Protein AF-A0A7W0YNE8-F1 (afdb_monomer_lite)

Foldseek 3Di:
DVVVVLVVVLVVLVVVLVVLVVDDPPDDPCVVVSVVVNVVSVVVNVVSVVVSVVVVVVVVVVVVVVVVVVVVVVLVVVLVCQLVVVVVVLVVVVPPPDPDPVLVVDPCSVVVSVVVSVVSNVVSVVVCVVVCVVVD

Radius of gyration: 34.34 Å; chains: 1; bounding box: 84×18×83 Å

Structure (mmCIF, N/CA/C/O backbone):
data_AF-A0A7W0YNE8-F1
#
_entry.id   AF-A0A7W0YNE8-F1
#
loop_
_atom_site.group_PDB
_atom_site.id
_atom_site.type_symbol
_atom_site.label_atom_id
_atom_site.label_alt_id
_atom_site.label_comp_id
_atom_site.label_asym_id
_atom_site.label_entity_id
_atom_site.label_seq_id
_atom_site.pdbx_PDB_ins_code
_atom_site.Cartn_x
_atom_site.Cartn_y
_atom_site.Cartn_z
_atom_site.occupancy
_atom_site.B_iso_or_equiv
_atom_site.auth_seq_id
_atom_site.auth_comp_id
_atom_site.auth_asym_id
_atom_site.auth_atom_id
_atom_site.pdbx_PDB_model_num
ATOM 1 N N . MET A 1 1 ? 0.458 -1.816 24.713 1.00 50.50 1 MET A N 1
ATOM 2 C CA . MET A 1 1 ? -0.101 -1.553 26.061 1.00 50.50 1 MET A CA 1
ATOM 3 C C . MET A 1 1 ? -1.631 -1.448 26.047 1.00 50.50 1 MET A C 1
ATOM 5 O O . MET A 1 1 ? -2.250 -2.150 26.835 1.00 50.50 1 MET A O 1
ATOM 9 N N . ALA A 1 2 ? -2.243 -0.711 25.107 1.00 51.59 2 ALA A N 1
ATOM 10 C CA . ALA A 1 2 ? -3.705 -0.552 24.998 1.00 51.59 2 ALA A CA 1
ATOM 11 C C . ALA A 1 2 ? -4.505 -1.870 24.864 1.00 51.59 2 ALA A C 1
ATOM 13 O O . ALA A 1 2 ? -5.461 -2.072 25.601 1.00 51.59 2 ALA A O 1
ATOM 14 N N . LYS A 1 3 ? -4.068 -2.828 24.026 1.00 48.16 3 LYS A N 1
ATOM 15 C CA . LYS A 1 3 ? -4.744 -4.141 23.876 1.00 48.16 3 LYS A CA 1
ATOM 16 C C . LYS A 1 3 ? -4.871 -4.916 25.194 1.00 48.16 3 LYS A C 1
ATOM 18 O O . LYS A 1 3 ? -5.907 -5.504 25.473 1.00 48.16 3 LYS A O 1
ATOM 23 N N . ARG A 1 4 ? -3.823 -4.880 26.026 1.00 51.25 4 ARG A N 1
ATOM 24 C CA . ARG A 1 4 ? -3.796 -5.561 27.329 1.00 51.25 4 ARG A CA 1
ATOM 25 C C . ARG A 1 4 ? -4.771 -4.912 28.311 1.00 51.25 4 ARG A C 1
ATOM 27 O O . ARG A 1 4 ? -5.433 -5.628 29.047 1.00 51.25 4 ARG A O 1
ATOM 34 N N . GLN A 1 5 ? -4.878 -3.584 28.296 1.00 50.09 5 GLN A N 1
ATOM 35 C CA . GLN A 1 5 ? -5.858 -2.859 29.105 1.00 50.09 5 GLN A CA 1
ATOM 36 C C . GLN A 1 5 ? -7.282 -3.170 28.645 1.00 50.09 5 GLN A C 1
ATOM 38 O O . GLN A 1 5 ? -8.115 -3.488 29.476 1.00 50.09 5 GLN A O 1
ATOM 43 N N . LEU A 1 6 ? -7.519 -3.235 27.335 1.00 57.62 6 LEU A N 1
ATOM 44 C CA . LEU A 1 6 ? -8.813 -3.577 26.751 1.00 57.62 6 LEU A CA 1
ATOM 45 C C . LEU A 1 6 ? -9.305 -4.979 27.168 1.00 57.62 6 LEU A C 1
ATOM 47 O O . LEU A 1 6 ? -10.444 -5.158 27.595 1.00 57.62 6 LEU A O 1
ATOM 51 N N . THR A 1 7 ? -8.416 -5.979 27.129 1.00 63.62 7 THR A N 1
ATOM 52 C CA . THR A 1 7 ? -8.721 -7.341 27.601 1.00 63.62 7 THR A CA 1
ATOM 53 C C . THR A 1 7 ? -8.964 -7.392 29.112 1.00 63.62 7 THR A C 1
ATOM 55 O O . THR A 1 7 ? -9.781 -8.185 29.577 1.00 63.62 7 THR A O 1
ATOM 58 N N . LEU A 1 8 ? -8.262 -6.565 29.892 1.00 61.44 8 LEU A N 1
ATOM 59 C CA . LEU A 1 8 ? -8.452 -6.479 31.341 1.00 61.44 8 LEU A CA 1
ATOM 60 C C . LEU A 1 8 ? -9.779 -5.800 31.695 1.00 61.44 8 LEU A C 1
ATOM 62 O O . LEU A 1 8 ? -10.496 -6.320 32.544 1.00 61.44 8 LEU A O 1
ATOM 66 N N . THR A 1 9 ? -10.153 -4.723 31.003 1.00 61.44 9 THR A N 1
ATOM 67 C CA . THR A 1 9 ? -11.452 -4.061 31.174 1.00 61.44 9 THR A CA 1
ATOM 68 C C . THR A 1 9 ? -12.596 -5.003 30.803 1.00 61.44 9 THR A C 1
ATOM 70 O O . THR A 1 9 ? -13.544 -5.124 31.574 1.00 61.44 9 THR A O 1
ATOM 73 N N . LYS A 1 10 ? -12.462 -5.777 29.711 1.00 63.06 10 LYS A N 1
ATOM 74 C CA . LYS A 1 10 ? -13.427 -6.832 29.344 1.00 63.06 10 LYS A CA 1
ATOM 75 C C . LYS A 1 10 ? -13.591 -7.871 30.457 1.00 63.06 10 LYS A C 1
ATOM 77 O O . LYS A 1 10 ? -14.707 -8.213 30.832 1.00 63.06 10 LYS A O 1
ATOM 82 N N . ARG A 1 11 ? -12.480 -8.365 31.016 1.00 63.81 11 ARG A N 1
ATOM 83 C CA . ARG A 1 11 ? -12.502 -9.357 32.108 1.00 63.81 11 ARG A CA 1
ATOM 84 C C . ARG A 1 11 ? -13.121 -8.811 33.395 1.00 63.81 11 ARG A C 1
ATOM 86 O O . ARG A 1 11 ? -13.780 -9.566 34.102 1.00 63.81 11 ARG A O 1
ATOM 93 N N . LEU A 1 12 ? -12.899 -7.534 33.704 1.00 65.75 12 LEU A N 1
ATOM 94 C CA . LEU A 1 12 ? -13.460 -6.879 34.887 1.00 65.75 12 LEU A CA 1
ATOM 95 C C . LEU A 1 12 ? -14.967 -6.646 34.746 1.00 65.75 12 LEU A C 1
ATOM 97 O O . LEU A 1 12 ? -15.700 -6.967 35.674 1.00 65.75 12 LEU A O 1
ATOM 101 N N . LEU A 1 13 ? -15.422 -6.191 33.575 1.00 64.12 13 LEU A N 1
ATOM 102 C CA . LEU A 1 13 ? -16.847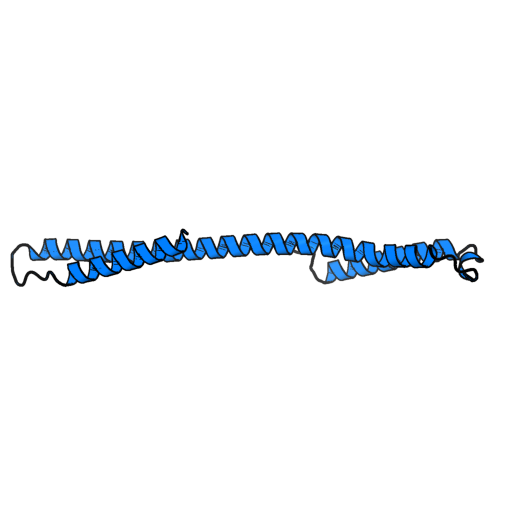 -6.055 33.257 1.00 64.12 13 LEU A CA 1
ATOM 103 C C . LEU A 1 13 ? -17.571 -7.401 33.370 1.00 64.12 13 LEU A C 1
ATOM 105 O O . LEU A 1 13 ? -18.611 -7.507 34.016 1.00 64.12 13 LEU A O 1
ATOM 109 N N . TRP A 1 14 ? -16.991 -8.456 32.800 1.00 64.56 14 TRP A N 1
ATOM 110 C CA . TRP A 1 14 ? -17.577 -9.795 32.867 1.00 64.56 14 TRP A CA 1
ATOM 111 C C . TRP A 1 14 ? -17.718 -10.292 34.319 1.00 64.56 14 TRP A C 1
ATOM 113 O O . TRP A 1 14 ? -18.742 -10.850 34.700 1.00 64.56 14 TRP A O 1
ATOM 123 N N . ARG A 1 15 ? -16.721 -10.013 35.171 1.00 59.72 15 ARG A N 1
ATOM 124 C CA . ARG A 1 15 ? -16.743 -10.345 36.608 1.00 59.72 15 ARG A CA 1
ATOM 125 C C . ARG A 1 15 ? -17.798 -9.567 37.398 1.00 59.72 15 ARG A C 1
ATOM 127 O O . ARG A 1 15 ? -18.352 -10.117 38.344 1.00 59.72 15 ARG A O 1
ATOM 134 N N . THR A 1 16 ? -18.077 -8.311 37.051 1.00 63.00 16 THR A N 1
ATOM 135 C CA . THR A 1 16 ? -19.129 -7.535 37.729 1.00 63.00 16 THR A CA 1
ATOM 136 C C . THR A 1 16 ? -20.530 -8.038 37.382 1.00 63.00 16 THR A C 1
ATOM 138 O O . THR A 1 16 ? -21.399 -8.050 38.251 1.00 63.00 16 THR A O 1
ATOM 141 N N . LEU A 1 17 ? -20.730 -8.548 36.163 1.00 60.22 17 LEU A N 1
ATOM 142 C CA . LEU A 1 17 ? -22.006 -9.113 35.713 1.00 60.22 17 LEU A CA 1
ATOM 143 C C . LEU A 1 17 ? -22.406 -10.372 36.489 1.00 60.22 17 LEU A C 1
ATOM 145 O O . LEU A 1 17 ? -23.570 -10.551 36.842 1.00 60.22 17 LEU A O 1
ATOM 149 N N . GLU A 1 18 ? -21.430 -11.227 36.789 1.00 59.41 18 GLU A N 1
ATOM 150 C CA . GLU A 1 18 ? -21.638 -12.483 37.515 1.00 59.41 18 GLU A CA 1
ATOM 151 C C . GLU A 1 18 ? -22.115 -12.240 38.961 1.00 59.41 18 GLU A C 1
ATOM 153 O O . GLU A 1 18 ? -22.892 -13.017 39.517 1.00 59.41 18 GLU A O 1
ATOM 158 N N . VAL A 1 19 ? -21.703 -11.115 39.558 1.00 60.16 19 VAL A N 1
ATOM 159 C CA . VAL A 1 19 ? -22.142 -10.684 40.894 1.00 60.16 19 VAL A CA 1
ATOM 160 C C . VAL A 1 19 ? -23.549 -10.087 40.850 1.00 60.16 19 VAL A C 1
ATOM 162 O O . VAL A 1 19 ? -24.351 -10.378 41.736 1.00 60.16 19 VAL A O 1
ATOM 165 N N . VAL A 1 20 ? -23.878 -9.312 39.811 1.00 58.53 20 VAL A N 1
ATOM 166 C CA . VAL A 1 20 ? -25.221 -8.731 39.624 1.00 58.53 20 VAL A CA 1
ATOM 167 C C . VAL A 1 20 ? -26.266 -9.826 39.393 1.00 58.53 20 VAL A C 1
ATOM 169 O O . VAL A 1 20 ? -27.322 -9.801 40.018 1.00 58.53 20 VAL A O 1
ATOM 172 N N . HIS A 1 21 ? -25.947 -10.847 38.593 1.00 56.44 21 HIS A N 1
ATOM 173 C CA . HIS A 1 21 ? -26.827 -12.002 38.376 1.00 56.44 21 HIS A CA 1
ATOM 174 C C . HIS A 1 21 ? -27.096 -12.826 39.644 1.00 56.44 21 HIS A C 1
ATOM 176 O O . HIS A 1 21 ? -28.099 -13.534 39.723 1.00 56.44 21 HIS A O 1
ATOM 182 N N . ARG A 1 22 ? -26.218 -12.739 40.651 1.00 57.56 22 ARG A N 1
ATOM 183 C CA . ARG A 1 22 ? -26.350 -13.480 41.912 1.00 57.56 22 ARG A CA 1
ATOM 184 C C . ARG A 1 22 ? -27.298 -12.825 42.916 1.00 57.56 22 ARG A C 1
ATOM 186 O O . ARG A 1 22 ? -27.701 -13.489 43.870 1.00 57.56 22 ARG A O 1
ATOM 193 N N . ILE A 1 23 ? -27.654 -11.556 42.725 1.00 57.22 23 ILE A N 1
ATOM 194 C CA . ILE A 1 23 ? -28.571 -10.831 43.609 1.00 57.22 23 ILE A CA 1
ATOM 195 C C . ILE A 1 23 ? -29.976 -10.922 43.006 1.00 57.22 23 ILE A C 1
ATOM 197 O O . ILE A 1 23 ? -30.437 -10.014 42.325 1.00 57.22 23 ILE A O 1
ATOM 201 N N . ILE A 1 24 ? -30.653 -12.048 43.246 1.00 56.88 24 ILE A N 1
ATOM 202 C CA . ILE A 1 24 ? -32.079 -12.223 42.937 1.00 56.88 24 ILE A CA 1
ATOM 203 C C . ILE A 1 24 ? -32.864 -11.942 44.227 1.00 56.88 24 ILE A C 1
ATOM 205 O O . ILE A 1 24 ? -32.795 -12.753 45.154 1.00 56.88 24 ILE A O 1
ATOM 209 N N . PRO A 1 25 ? -33.619 -10.834 44.344 1.00 56.06 25 PRO A N 1
ATOM 210 C CA . PRO A 1 25 ? -34.565 -10.668 45.439 1.00 56.06 25 PRO A CA 1
ATOM 211 C C . PRO A 1 25 ? -35.771 -11.579 45.177 1.00 56.06 25 PRO A C 1
ATOM 213 O O . PRO A 1 25 ? -36.488 -11.406 44.195 1.00 56.06 25 PRO A O 1
ATOM 216 N N . THR A 1 26 ? -36.005 -12.560 46.048 1.00 54.81 26 THR A N 1
ATOM 217 C CA . THR A 1 26 ? -36.994 -13.630 45.836 1.00 54.81 26 THR A CA 1
ATOM 218 C C . THR A 1 26 ? -38.467 -13.223 45.994 1.00 54.81 26 THR A C 1
ATOM 220 O O . THR A 1 26 ? -39.318 -14.057 45.716 1.00 54.81 26 THR A O 1
ATOM 223 N N . ALA A 1 27 ? -38.811 -11.986 46.390 1.00 55.31 27 ALA A N 1
ATOM 224 C CA . ALA A 1 27 ? -40.170 -11.414 46.290 1.00 55.31 27 ALA A CA 1
ATOM 225 C C . ALA A 1 27 ? -40.228 -9.962 46.816 1.00 55.31 27 ALA A C 1
ATOM 227 O O . ALA A 1 27 ? -39.702 -9.678 47.890 1.00 55.31 27 ALA A O 1
ATOM 228 N N . GLY A 1 28 ? -40.929 -9.049 46.121 1.00 58.06 28 GLY A N 1
ATOM 229 C CA . GLY A 1 28 ? -41.280 -7.716 46.648 1.00 58.06 28 GLY A CA 1
ATOM 230 C C . GLY A 1 28 ? -41.727 -6.689 45.592 1.00 58.06 28 GLY A C 1
ATOM 231 O O . GLY A 1 28 ? -41.404 -6.823 44.417 1.00 58.06 28 GLY A O 1
ATOM 232 N N . ARG A 1 29 ? -42.429 -5.617 46.010 1.00 58.62 29 ARG A N 1
ATOM 233 C CA . ARG A 1 29 ? -42.921 -4.502 45.149 1.00 58.62 29 ARG A CA 1
ATOM 234 C C . ARG A 1 29 ? -41.826 -3.774 44.336 1.00 58.62 29 ARG A C 1
ATOM 236 O O . ARG A 1 29 ? -42.159 -3.013 43.438 1.00 58.62 29 ARG A O 1
ATOM 243 N N . ALA A 1 30 ? -40.548 -4.016 44.631 1.00 63.41 30 ALA A N 1
ATOM 244 C CA . ALA A 1 30 ? -39.387 -3.447 43.939 1.00 63.41 30 ALA A CA 1
ATOM 245 C C . ALA A 1 30 ? -38.908 -4.264 42.714 1.00 63.41 30 ALA A C 1
ATOM 247 O O . ALA A 1 30 ? -37.932 -3.880 42.074 1.00 63.41 30 ALA A O 1
ATOM 248 N N . LEU A 1 31 ? -39.583 -5.373 42.374 1.00 69.12 31 LEU A N 1
ATOM 249 C CA . LEU A 1 31 ? -39.230 -6.253 41.249 1.00 69.12 31 LEU A CA 1
ATOM 250 C C . LEU A 1 31 ? -39.123 -5.542 39.879 1.00 69.12 31 LEU A C 1
ATOM 252 O O . LEU A 1 31 ? -38.180 -5.850 39.155 1.00 69.12 31 LEU A O 1
ATOM 256 N N . PRO A 1 32 ? -40.013 -4.591 39.512 1.00 74.50 32 PRO A N 1
ATOM 257 C CA . PRO A 1 32 ? -39.918 -3.886 38.228 1.00 74.50 32 PRO A CA 1
ATOM 258 C C . PRO A 1 32 ? -38.650 -3.033 38.126 1.00 74.50 32 PRO A C 1
ATOM 260 O O . PRO A 1 32 ? -37.933 -3.115 37.140 1.00 74.50 32 PRO A O 1
ATOM 263 N N . LEU A 1 33 ? -38.318 -2.297 39.194 1.00 72.56 33 LEU A N 1
ATOM 264 C CA . LEU A 1 33 ? -37.116 -1.462 39.254 1.00 72.56 33 LEU A CA 1
ATOM 265 C C . LEU A 1 33 ? -35.833 -2.306 39.156 1.00 72.56 33 LEU A C 1
ATOM 267 O O . LEU A 1 33 ? -34.870 -1.903 38.511 1.00 72.56 33 LEU A O 1
ATOM 271 N N . PHE A 1 34 ? -35.818 -3.490 39.778 1.00 72.50 34 PHE A N 1
ATOM 272 C CA . PHE A 1 34 ? -34.697 -4.430 39.669 1.00 72.50 34 PHE A CA 1
ATOM 273 C C . PHE A 1 34 ? -34.522 -4.962 38.243 1.00 72.50 34 PHE A C 1
ATOM 275 O O . PHE A 1 34 ? -33.393 -5.138 37.787 1.00 72.50 34 PHE A O 1
ATOM 282 N N . ARG A 1 35 ? -35.636 -5.189 37.541 1.00 74.56 35 ARG A N 1
ATOM 283 C CA . ARG A 1 35 ? -35.643 -5.663 36.157 1.00 74.56 35 ARG A CA 1
ATOM 284 C C . ARG A 1 35 ? -35.120 -4.600 35.193 1.00 74.56 35 ARG A C 1
ATOM 286 O O . ARG A 1 35 ? -34.246 -4.913 34.396 1.00 74.56 35 ARG A O 1
ATOM 293 N N . ASP A 1 36 ? -35.549 -3.348 35.352 1.00 80.12 36 ASP A N 1
ATOM 294 C CA . ASP A 1 36 ? -35.045 -2.219 34.557 1.00 80.12 36 ASP A CA 1
ATOM 295 C C . ASP A 1 36 ? -33.533 -2.021 34.748 1.00 80.12 36 ASP A C 1
ATOM 297 O O . ASP A 1 36 ? -32.794 -1.734 33.808 1.00 80.12 36 ASP A O 1
ATOM 301 N N . VAL A 1 37 ? -33.029 -2.187 35.976 1.00 78.44 37 VAL A N 1
ATOM 302 C CA . VAL A 1 37 ? -31.586 -2.109 36.246 1.00 78.44 37 VAL A CA 1
ATOM 303 C C . VAL A 1 37 ? -30.833 -3.264 35.581 1.00 78.44 37 VAL A C 1
ATOM 305 O O . VAL A 1 37 ? -29.762 -3.029 35.027 1.00 78.44 37 VAL A O 1
ATOM 308 N N . GLN A 1 38 ? -31.376 -4.485 35.591 1.00 77.25 38 GLN A N 1
ATOM 309 C CA . GLN A 1 38 ? -30.775 -5.614 34.870 1.00 77.25 38 GLN A CA 1
ATOM 310 C C . GLN A 1 38 ? -30.714 -5.361 33.363 1.00 77.25 38 GLN A C 1
ATOM 312 O O . GLN A 1 38 ? -29.657 -5.534 32.764 1.00 77.25 38 GLN A O 1
ATOM 317 N N . GLU A 1 39 ? -31.806 -4.888 32.769 1.00 80.50 39 GLU A N 1
ATOM 318 C CA . GLU A 1 39 ? -31.898 -4.619 31.331 1.00 80.50 39 GLU A CA 1
ATOM 319 C C . GLU A 1 39 ? -30.920 -3.512 30.896 1.00 80.50 39 GLU A C 1
ATOM 321 O O . GLU A 1 39 ? -30.246 -3.610 29.865 1.00 80.50 39 GLU A O 1
ATOM 326 N N . ASN A 1 40 ? -30.744 -2.491 31.742 1.00 79.19 40 ASN A N 1
ATOM 327 C CA . ASN A 1 40 ? -29.724 -1.463 31.549 1.00 79.19 40 ASN A CA 1
ATOM 328 C C . ASN A 1 40 ? -28.303 -2.036 31.641 1.00 79.19 40 ASN A C 1
ATOM 330 O O . ASN A 1 40 ? -27.455 -1.700 30.815 1.00 79.19 40 ASN A O 1
ATOM 334 N N . VAL A 1 41 ? -28.022 -2.902 32.620 1.00 77.38 41 VAL A N 1
ATOM 335 C CA . VAL A 1 41 ? -26.710 -3.555 32.765 1.00 77.38 41 VAL A CA 1
ATOM 336 C C . VAL A 1 41 ? -26.394 -4.420 31.542 1.00 77.38 41 VAL A C 1
ATOM 338 O O . VAL A 1 41 ? -25.287 -4.332 31.014 1.00 77.38 41 VAL A O 1
ATOM 341 N N . GLU A 1 42 ? -27.354 -5.198 31.044 1.00 79.75 42 GLU A N 1
ATOM 342 C CA . GLU A 1 42 ? -27.199 -5.992 29.820 1.00 79.75 42 GLU A CA 1
ATOM 343 C C . GLU A 1 42 ? -26.957 -5.114 28.588 1.00 79.75 42 GLU A C 1
ATOM 345 O O . GLU A 1 42 ? -26.045 -5.389 27.805 1.00 79.75 42 GLU A O 1
ATOM 350 N N . SER A 1 43 ? -27.690 -4.006 28.458 1.00 80.62 43 SER A N 1
ATOM 351 C CA . SER A 1 43 ? -27.478 -3.036 27.378 1.00 80.62 43 SER A CA 1
ATOM 352 C C . SER A 1 43 ? -26.067 -2.443 27.421 1.00 80.62 43 SER A C 1
ATOM 354 O O . SER A 1 43 ? -25.368 -2.435 26.411 1.00 80.62 43 SER A O 1
ATOM 356 N N . TYR A 1 44 ? -25.589 -2.010 28.593 1.00 76.81 44 TYR A N 1
ATOM 357 C CA . TYR A 1 44 ? -24.216 -1.514 28.748 1.00 76.81 44 TYR A CA 1
ATOM 358 C C . TYR A 1 44 ? -23.159 -2.573 28.426 1.00 76.81 44 TYR A C 1
ATOM 360 O O . TYR A 1 44 ? -22.102 -2.235 27.893 1.00 76.81 44 TYR A O 1
ATOM 368 N N . HIS A 1 45 ? -23.434 -3.845 28.711 1.00 76.75 45 HIS A N 1
ATOM 369 C CA . HIS A 1 45 ? -22.564 -4.943 28.308 1.00 76.75 45 HIS A CA 1
ATOM 370 C C . HIS A 1 45 ? -22.478 -5.092 26.796 1.00 76.75 45 HIS A C 1
ATOM 372 O O . HIS A 1 45 ? -21.373 -5.227 26.269 1.00 76.75 45 HIS A O 1
ATOM 378 N N . PHE A 1 46 ? -23.616 -5.022 26.111 1.00 80.56 46 PHE A N 1
ATOM 379 C CA . PHE A 1 46 ? -23.660 -5.083 24.657 1.00 80.56 46 PHE A CA 1
ATOM 380 C C . PHE A 1 46 ? -22.866 -3.930 24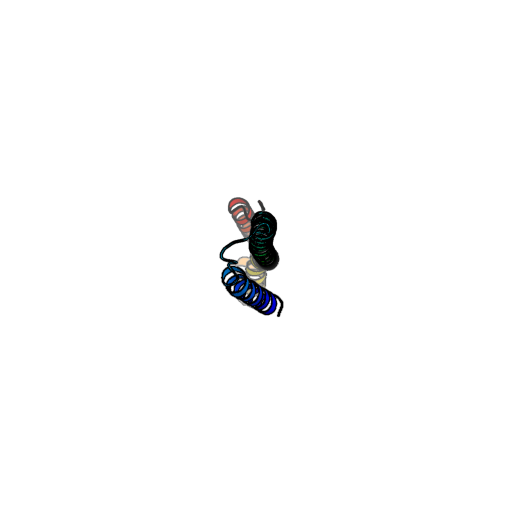.030 1.00 80.56 46 PHE A C 1
ATOM 382 O O . PHE A 1 46 ? -21.975 -4.174 23.221 1.00 80.56 46 PHE A O 1
ATOM 389 N N . TYR A 1 47 ? -23.084 -2.695 24.498 1.00 79.69 47 TYR A N 1
ATOM 390 C CA . TYR A 1 47 ? -22.319 -1.530 24.037 1.00 79.69 47 TYR A CA 1
ATOM 391 C C . TYR A 1 47 ? -20.819 -1.658 24.320 1.00 79.69 47 TYR A C 1
ATOM 393 O O . TYR A 1 47 ? -19.991 -1.240 23.512 1.00 79.69 47 TYR A O 1
ATOM 401 N N . ALA A 1 48 ? -20.441 -2.234 25.463 1.00 76.56 48 ALA A N 1
ATOM 402 C CA . ALA A 1 48 ? -19.038 -2.468 25.770 1.00 76.56 48 ALA A CA 1
ATOM 403 C C . ALA A 1 48 ? -18.410 -3.478 24.801 1.00 76.56 48 ALA A C 1
ATOM 405 O O . ALA A 1 48 ? -17.296 -3.245 24.342 1.00 76.56 48 ALA A O 1
ATOM 406 N N . ASP A 1 49 ? -19.093 -4.577 24.474 1.00 78.88 49 ASP A N 1
ATOM 407 C CA . ASP A 1 49 ? -18.592 -5.553 23.502 1.00 78.88 49 ASP A CA 1
ATOM 408 C C . ASP A 1 49 ? -18.531 -4.979 22.076 1.00 78.88 49 ASP A C 1
ATOM 410 O O . ASP A 1 49 ? -17.543 -5.222 21.381 1.00 78.88 49 ASP A O 1
ATOM 414 N N . GLU A 1 50 ? -19.502 -4.159 21.674 1.00 84.44 50 GLU A N 1
ATOM 415 C CA . GLU A 1 50 ? -19.508 -3.450 20.387 1.00 84.44 50 GLU A CA 1
ATOM 416 C C . GLU A 1 50 ? -18.308 -2.495 20.263 1.00 84.44 50 GLU A C 1
ATOM 418 O O . GLU A 1 50 ? -17.522 -2.592 19.322 1.00 84.44 50 GLU A O 1
ATOM 423 N N . LEU A 1 51 ? -18.059 -1.666 21.283 1.00 78.25 51 LEU A N 1
ATOM 424 C CA . LEU A 1 51 ? -16.896 -0.768 21.326 1.00 78.25 51 LEU A CA 1
ATOM 425 C C . LEU A 1 51 ? -15.558 -1.518 21.250 1.00 78.25 51 LEU A C 1
ATOM 427 O O . LEU A 1 51 ? -14.574 -1.007 20.703 1.00 78.25 51 LEU A O 1
ATOM 431 N N . LEU A 1 52 ? -15.485 -2.721 21.825 1.00 80.75 52 LEU A N 1
ATOM 432 C CA . LEU A 1 52 ? -14.296 -3.565 21.733 1.00 80.75 52 LEU A CA 1
ATOM 433 C C . LEU A 1 52 ? -14.080 -4.081 20.311 1.00 80.75 52 LEU A C 1
ATOM 435 O O . LEU A 1 52 ? -12.929 -4.155 19.866 1.00 80.75 52 LEU A O 1
ATOM 439 N N . ASP A 1 53 ? -15.149 -4.465 19.621 1.00 83.50 53 ASP A N 1
ATOM 440 C CA . ASP A 1 53 ? -15.072 -4.959 18.250 1.00 83.50 53 ASP A CA 1
ATOM 441 C C . ASP A 1 53 ? -14.699 -3.836 17.274 1.00 83.50 53 ASP A C 1
ATOM 443 O O . ASP A 1 53 ? -13.766 -3.985 16.478 1.00 83.50 53 ASP A O 1
ATOM 447 N N . ASP A 1 54 ? -15.286 -2.651 17.446 1.00 82.25 54 ASP A N 1
ATOM 448 C CA . ASP A 1 54 ? -14.927 -1.440 16.705 1.00 82.25 54 ASP A CA 1
ATOM 449 C C . ASP A 1 54 ? -13.453 -1.070 16.895 1.00 82.25 54 ASP A C 1
ATOM 451 O O . ASP A 1 54 ? -12.724 -0.819 15.930 1.00 82.25 54 ASP A O 1
ATOM 455 N N . ALA A 1 55 ? -12.959 -1.095 18.137 1.00 79.44 55 ALA A N 1
ATOM 456 C CA . ALA A 1 55 ? -11.555 -0.819 18.425 1.00 79.44 55 ALA A CA 1
ATOM 457 C C . ALA A 1 55 ? -10.615 -1.830 17.745 1.00 79.44 55 ALA A C 1
ATOM 459 O O . ALA A 1 55 ? -9.554 -1.455 17.237 1.00 79.44 55 ALA A O 1
ATOM 460 N N . ASN A 1 56 ? -10.984 -3.115 17.713 1.00 80.81 56 ASN A N 1
ATOM 461 C CA . ASN A 1 56 ? -10.209 -4.131 17.001 1.00 80.81 56 ASN A CA 1
ATOM 462 C C . ASN A 1 56 ? -10.246 -3.911 15.486 1.00 80.81 56 ASN A C 1
ATOM 464 O O . ASN A 1 56 ? -9.206 -4.026 14.833 1.00 80.81 56 ASN A O 1
ATOM 468 N N . THR A 1 57 ? -11.400 -3.541 14.940 1.00 88.12 57 THR A N 1
ATOM 469 C CA . THR A 1 57 ? -11.570 -3.211 13.523 1.00 88.12 57 THR A CA 1
ATOM 470 C C . THR A 1 57 ? -10.693 -2.025 13.131 1.00 88.12 57 THR A C 1
ATOM 472 O O . THR A 1 57 ? -9.918 -2.125 12.179 1.00 88.12 57 THR A O 1
ATOM 475 N N . LEU A 1 58 ? -10.695 -0.945 13.915 1.00 83.31 58 LEU A N 1
ATOM 476 C CA . LEU A 1 58 ? -9.827 0.217 13.698 1.00 83.31 58 LEU A CA 1
ATOM 477 C C . LEU A 1 58 ? -8.339 -0.140 13.766 1.00 83.31 58 LEU A C 1
ATOM 479 O O . LEU A 1 58 ? -7.556 0.309 12.927 1.00 83.31 58 LEU A O 1
ATOM 483 N N . LEU A 1 59 ? -7.930 -0.975 14.726 1.00 87.19 59 LEU A N 1
ATOM 484 C CA . LEU A 1 59 ? -6.550 -1.462 14.800 1.00 87.19 59 LEU 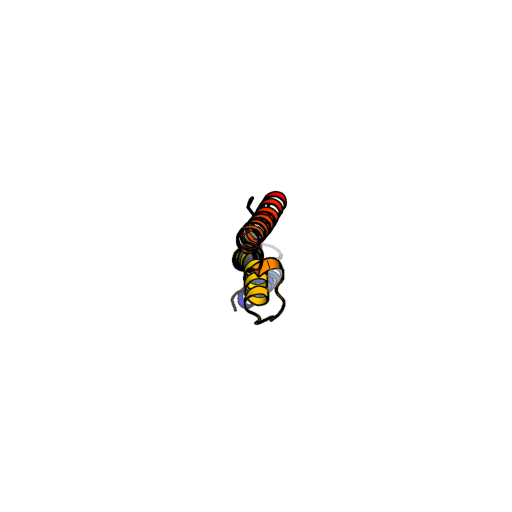A CA 1
ATOM 485 C C . LEU A 1 59 ? -6.164 -2.264 13.552 1.00 87.19 59 LEU A C 1
ATOM 487 O O . LEU A 1 59 ? -5.070 -2.072 13.021 1.00 87.19 59 LEU A O 1
ATOM 491 N N . ASN A 1 60 ? -7.050 -3.135 13.069 1.00 86.56 60 ASN A N 1
ATOM 492 C CA . ASN A 1 60 ? -6.819 -3.911 11.852 1.00 86.56 60 ASN A CA 1
ATOM 493 C C . ASN A 1 60 ? -6.711 -3.003 10.619 1.00 86.56 60 ASN A C 1
ATOM 495 O O . ASN A 1 60 ? -5.807 -3.191 9.806 1.00 86.56 60 ASN A O 1
ATOM 499 N N . VAL A 1 61 ? -7.562 -1.980 10.507 1.00 89.56 61 VAL A N 1
ATOM 500 C CA . VAL A 1 61 ? -7.480 -0.974 9.438 1.00 89.56 61 VAL A CA 1
ATOM 501 C C . VAL A 1 61 ? -6.157 -0.215 9.509 1.00 89.56 61 VAL A C 1
ATOM 503 O O . VAL A 1 61 ? -5.476 -0.092 8.496 1.00 89.56 61 VAL A O 1
ATOM 506 N N . GLN A 1 62 ? -5.732 0.232 10.691 1.00 85.31 62 GLN A N 1
ATOM 507 C CA . GLN A 1 62 ? -4.459 0.935 10.862 1.00 85.31 62 GLN A CA 1
ATOM 508 C C . GLN A 1 62 ? -3.259 0.066 10.458 1.00 85.31 62 GLN A C 1
ATOM 510 O O . GLN A 1 62 ? -2.336 0.550 9.800 1.00 85.31 62 GLN A O 1
ATOM 515 N N . LEU A 1 63 ? -3.267 -1.218 10.829 1.00 87.75 63 LEU A N 1
ATOM 516 C CA . LEU A 1 63 ? -2.238 -2.176 10.416 1.00 87.75 63 LEU A CA 1
ATOM 517 C C . LEU A 1 63 ? -2.253 -2.400 8.901 1.00 87.75 63 LEU A C 1
ATOM 519 O O . LEU A 1 63 ? -1.190 -2.408 8.279 1.00 87.75 63 LEU A O 1
ATOM 523 N N . SER A 1 64 ? -3.439 -2.525 8.304 1.00 85.94 64 SER A N 1
ATOM 524 C CA . SER A 1 64 ? -3.604 -2.635 6.854 1.00 85.94 64 SER A CA 1
ATOM 525 C C . SER A 1 64 ? -3.042 -1.404 6.140 1.00 85.94 64 SER A C 1
ATOM 527 O O . SER A 1 64 ? -2.202 -1.537 5.254 1.00 85.94 64 SER A O 1
ATOM 529 N N . LEU A 1 65 ? -3.392 -0.193 6.585 1.00 87.25 65 LEU A N 1
ATOM 530 C CA . LEU A 1 65 ? -2.864 1.059 6.037 1.00 87.25 65 LEU A CA 1
ATOM 531 C C . LEU A 1 65 ? -1.338 1.155 6.170 1.00 87.25 65 LEU A C 1
ATOM 533 O O . LEU A 1 65 ? -0.663 1.583 5.234 1.00 87.25 65 LEU A O 1
ATOM 537 N N . ALA A 1 66 ? -0.772 0.735 7.305 1.00 83.94 66 ALA A N 1
ATOM 538 C CA . ALA A 1 66 ? 0.677 0.685 7.488 1.00 83.94 66 ALA A CA 1
ATOM 539 C C . ALA A 1 66 ? 1.344 -0.296 6.507 1.00 83.94 66 ALA A C 1
ATOM 541 O O . ALA A 1 66 ? 2.365 0.039 5.905 1.00 83.94 66 ALA A O 1
ATOM 542 N N . SER A 1 67 ? 0.744 -1.472 6.297 1.00 81.44 67 SER A N 1
ATOM 543 C CA . SER A 1 67 ? 1.206 -2.453 5.310 1.00 81.44 67 SER A CA 1
ATOM 544 C C . SER A 1 67 ? 1.055 -1.957 3.870 1.00 81.44 67 SER A C 1
ATOM 546 O O . SER A 1 67 ? 1.895 -2.254 3.024 1.00 81.44 67 SER A O 1
ATOM 548 N N . HIS A 1 68 ? 0.007 -1.190 3.570 1.00 84.50 68 HIS A N 1
ATOM 549 C CA . HIS A 1 68 ? -0.170 -0.562 2.263 1.00 84.50 68 HIS A CA 1
ATOM 550 C C . HIS A 1 68 ? 0.945 0.448 1.983 1.00 84.50 68 HIS A C 1
ATOM 552 O O . HIS A 1 68 ? 1.558 0.392 0.919 1.00 84.50 68 HIS A O 1
ATOM 558 N N . ARG A 1 69 ? 1.276 1.306 2.958 1.00 79.81 69 ARG A N 1
ATOM 559 C CA . ARG A 1 69 ? 2.383 2.270 2.834 1.00 79.81 69 ARG A CA 1
ATOM 560 C C . ARG A 1 69 ? 3.735 1.582 2.643 1.00 79.81 69 ARG A C 1
ATOM 562 O O . ARG A 1 69 ? 4.514 2.005 1.796 1.00 79.81 69 ARG A O 1
ATOM 569 N N . SER A 1 70 ? 4.031 0.520 3.397 1.00 77.00 70 SER A N 1
ATOM 570 C CA . SER A 1 70 ? 5.292 -0.220 3.221 1.00 77.00 70 SER A CA 1
ATOM 571 C C . SER A 1 70 ? 5.355 -0.934 1.866 1.00 77.00 70 SER A C 1
ATOM 573 O O . SER A 1 70 ? 6.401 -0.922 1.212 1.00 77.00 70 SER A O 1
ATOM 575 N N . GLY A 1 71 ? 4.228 -1.487 1.408 1.00 83.31 71 GLY A N 1
ATOM 576 C CA . GLY A 1 71 ? 4.082 -2.059 0.072 1.00 83.31 71 GLY A CA 1
ATOM 577 C C . GLY A 1 71 ? 4.332 -1.032 -1.033 1.00 83.31 71 GLY A C 1
ATOM 578 O O . GLY A 1 71 ? 5.031 -1.335 -1.996 1.00 83.31 71 GLY A O 1
ATOM 579 N N . GLU A 1 72 ? 3.831 0.193 -0.876 1.00 84.12 72 GLU A N 1
ATOM 580 C CA . GLU A 1 72 ? 4.042 1.291 -1.822 1.00 84.12 72 GLU A CA 1
ATOM 581 C C . GLU A 1 72 ? 5.511 1.728 -1.889 1.00 84.12 72 GLU A C 1
ATOM 583 O O . GLU A 1 72 ? 6.069 1.832 -2.980 1.00 84.12 72 GLU A O 1
ATOM 588 N N . VAL A 1 73 ? 6.185 1.882 -0.744 1.00 85.00 73 VAL A N 1
ATOM 589 C CA . VAL A 1 73 ? 7.624 2.209 -0.704 1.00 85.00 73 VAL A CA 1
ATOM 590 C C . VAL A 1 73 ? 8.457 1.136 -1.413 1.00 85.00 73 VAL A C 1
ATOM 592 O O . VAL A 1 73 ? 9.294 1.457 -2.259 1.00 85.00 73 VAL A O 1
ATOM 595 N N . MET A 1 74 ? 8.199 -0.146 -1.131 1.00 85.50 74 MET A N 1
ATOM 596 C CA . MET A 1 74 ? 8.853 -1.261 -1.829 1.00 85.50 74 MET A CA 1
ATOM 597 C C . MET A 1 74 ? 8.561 -1.248 -3.332 1.00 85.50 74 MET A C 1
ATOM 599 O O . MET A 1 74 ? 9.452 -1.524 -4.139 1.00 85.50 74 MET A O 1
ATOM 603 N N . ARG A 1 75 ? 7.330 -0.903 -3.724 1.00 83.94 75 ARG A N 1
ATOM 604 C CA . ARG A 1 75 ? 6.915 -0.798 -5.126 1.00 83.94 75 ARG A CA 1
ATOM 605 C C . ARG A 1 75 ? 7.712 0.269 -5.864 1.00 83.94 75 ARG A C 1
ATOM 607 O O . ARG A 1 75 ? 8.206 -0.001 -6.957 1.00 83.94 75 ARG A O 1
ATOM 614 N N . VAL A 1 76 ? 7.859 1.447 -5.259 1.00 86.19 76 VAL A N 1
ATOM 615 C CA . VAL A 1 76 ? 8.630 2.564 -5.817 1.00 86.19 76 VAL A CA 1
ATOM 616 C C . VAL A 1 76 ? 10.101 2.179 -5.950 1.00 86.19 76 VAL A C 1
ATOM 618 O O . VAL A 1 76 ? 10.666 2.325 -7.032 1.00 86.19 76 VAL A O 1
ATOM 621 N N . LEU A 1 77 ? 10.715 1.614 -4.906 1.00 86.62 77 LEU A N 1
ATOM 622 C CA . LEU A 1 77 ? 12.118 1.194 -4.963 1.00 86.62 77 LEU A CA 1
ATOM 623 C C . LEU A 1 77 ? 12.354 0.132 -6.047 1.00 86.62 77 LEU A C 1
ATOM 625 O O . LEU A 1 77 ? 13.279 0.260 -6.843 1.00 86.62 77 LEU A O 1
ATOM 629 N N . THR A 1 78 ? 11.478 -0.872 -6.132 1.00 88.06 78 THR A N 1
ATOM 630 C CA . THR A 1 78 ? 11.558 -1.929 -7.153 1.00 88.06 78 THR A CA 1
ATOM 631 C C . THR A 1 78 ? 11.416 -1.361 -8.563 1.00 88.06 78 THR A C 1
ATOM 633 O O . THR A 1 78 ? 12.132 -1.789 -9.465 1.00 88.06 78 THR A O 1
ATOM 636 N N . LEU A 1 79 ? 10.524 -0.382 -8.761 1.00 85.88 79 LEU A N 1
ATOM 637 C CA . LEU A 1 79 ? 10.363 0.311 -10.038 1.00 85.88 79 LEU A CA 1
ATOM 638 C C . LEU A 1 79 ? 11.667 1.006 -10.443 1.00 85.88 79 LEU A C 1
ATOM 640 O O . LEU A 1 79 ? 12.139 0.803 -11.559 1.00 85.88 79 LEU A O 1
ATOM 644 N N . PHE A 1 80 ? 12.275 1.773 -9.533 1.00 87.88 80 PHE A N 1
ATOM 645 C CA . PHE A 1 80 ? 13.569 2.406 -9.783 1.00 87.88 80 PHE A CA 1
ATOM 646 C C . PHE A 1 80 ? 14.645 1.361 -10.107 1.00 87.88 80 PHE A C 1
ATOM 648 O O . PHE A 1 80 ? 15.294 1.452 -11.150 1.00 87.88 80 PHE A O 1
ATOM 655 N N . SER A 1 81 ? 14.805 0.327 -9.279 1.00 90.19 81 SER A N 1
ATOM 656 C CA . SER A 1 81 ? 15.804 -0.726 -9.496 1.00 90.19 81 SER A CA 1
ATOM 657 C C . SER A 1 81 ? 15.616 -1.470 -10.819 1.00 90.19 81 SER A C 1
ATOM 659 O O . SER A 1 81 ? 16.604 -1.745 -11.493 1.00 90.19 81 SER A O 1
ATOM 661 N N . ALA A 1 82 ? 14.379 -1.759 -11.232 1.00 88.00 82 ALA A N 1
ATOM 662 C CA . ALA A 1 82 ? 14.095 -2.441 -12.494 1.00 88.00 82 ALA A CA 1
ATOM 663 C C . ALA A 1 82 ? 14.573 -1.645 -13.719 1.00 88.00 82 ALA A C 1
ATOM 665 O O . ALA A 1 82 ? 14.974 -2.247 -14.712 1.00 88.00 82 ALA A O 1
ATOM 666 N N . PHE A 1 83 ? 14.568 -0.310 -13.649 1.00 87.38 83 PHE A N 1
ATOM 667 C CA . PHE A 1 83 ? 15.146 0.534 -14.694 1.00 87.38 83 PHE A CA 1
ATOM 668 C C . PHE A 1 83 ? 16.663 0.656 -14.569 1.00 87.38 83 PHE A C 1
ATOM 670 O O . PHE A 1 83 ? 17.369 0.530 -15.565 1.00 87.38 83 PHE A O 1
ATOM 677 N N . PHE A 1 84 ? 17.181 0.874 -13.360 1.00 87.56 84 PHE A N 1
ATOM 678 C CA . PHE A 1 84 ? 18.609 1.114 -13.167 1.00 87.56 84 PHE A CA 1
ATOM 679 C C . PHE A 1 84 ? 19.469 -0.129 -13.396 1.00 87.56 84 PHE A C 1
ATOM 681 O O . PHE A 1 84 ? 20.522 -0.004 -14.000 1.00 87.56 84 PHE A O 1
ATOM 688 N N . LEU A 1 85 ? 19.035 -1.318 -12.979 1.00 89.94 85 LEU A N 1
ATOM 689 C CA . LEU A 1 85 ? 19.831 -2.549 -13.035 1.00 89.94 85 LEU A CA 1
ATOM 690 C C . LEU A 1 85 ? 20.283 -2.955 -14.456 1.00 89.94 85 LEU A C 1
ATOM 692 O O . LEU A 1 85 ? 21.473 -3.202 -14.636 1.00 89.94 85 LEU A O 1
ATOM 696 N N . PRO A 1 86 ? 19.417 -3.004 -15.490 1.00 86.56 86 PRO A N 1
ATOM 697 C CA . PRO A 1 86 ? 19.874 -3.294 -16.851 1.00 86.56 86 PRO A CA 1
ATOM 698 C C . PRO A 1 86 ? 20.750 -2.171 -17.423 1.00 86.56 86 PRO A C 1
ATOM 700 O O . PRO A 1 86 ? 21.716 -2.453 -18.129 1.00 86.56 86 PRO A O 1
ATOM 703 N N . LEU A 1 87 ? 20.455 -0.907 -17.097 1.00 86.44 87 LEU A N 1
ATOM 704 C CA . LEU A 1 87 ? 21.265 0.228 -17.542 1.00 86.44 87 LEU A CA 1
ATOM 705 C C . LEU A 1 87 ? 22.673 0.173 -16.940 1.00 86.44 87 LEU A C 1
ATOM 707 O O . LEU A 1 87 ? 23.653 0.296 -17.670 1.00 86.44 87 LEU A O 1
ATOM 711 N N . THR A 1 88 ? 22.783 -0.043 -15.629 1.00 88.38 88 THR A N 1
ATOM 712 C CA . THR A 1 88 ? 24.068 -0.147 -14.932 1.00 88.38 88 THR A CA 1
ATOM 713 C C . THR A 1 88 ? 24.823 -1.404 -15.327 1.00 88.38 88 THR A C 1
ATOM 715 O O . THR A 1 88 ? 26.042 -1.345 -15.420 1.00 88.38 88 THR A O 1
ATOM 718 N N . PHE A 1 89 ? 24.137 -2.512 -15.619 1.00 86.50 89 PHE A N 1
ATOM 719 C CA . PHE A 1 89 ? 24.772 -3.715 -16.152 1.00 86.50 89 PHE A CA 1
ATOM 720 C C . PHE A 1 89 ? 25.439 -3.443 -17.503 1.00 86.50 89 PHE A C 1
ATOM 722 O O . PHE A 1 89 ? 26.611 -3.761 -17.675 1.00 86.50 89 PHE A O 1
ATOM 729 N N . ILE A 1 90 ? 24.734 -2.796 -18.437 1.00 83.75 90 ILE A N 1
ATOM 730 C CA . ILE A 1 90 ? 25.286 -2.453 -19.754 1.00 83.75 90 ILE A CA 1
ATOM 731 C C . ILE A 1 90 ? 26.454 -1.474 -19.597 1.00 83.75 90 ILE A C 1
ATOM 733 O O . ILE A 1 90 ? 27.533 -1.728 -20.123 1.00 83.75 90 ILE A O 1
ATOM 737 N N . VAL A 1 91 ? 26.292 -0.407 -18.809 1.00 83.19 91 VAL A N 1
ATOM 738 C CA . VAL A 1 91 ? 27.389 0.534 -18.515 1.00 83.19 91 VAL A CA 1
ATOM 739 C C . VAL A 1 91 ? 28.576 -0.175 -17.861 1.00 83.19 91 VAL A C 1
ATOM 741 O O . VAL A 1 91 ? 29.713 0.119 -18.204 1.00 83.19 91 VAL A O 1
ATOM 744 N N . GLY A 1 92 ? 28.333 -1.125 -16.958 1.00 84.88 92 GLY A N 1
ATOM 745 C CA . GLY A 1 92 ? 29.369 -1.931 -16.320 1.00 84.88 92 GLY A CA 1
ATOM 746 C C . GLY A 1 92 ? 30.136 -2.784 -17.325 1.00 84.88 92 GLY A C 1
ATOM 747 O O . GLY A 1 92 ? 31.360 -2.748 -17.327 1.00 84.88 92 GLY A O 1
ATOM 748 N N . VAL A 1 93 ? 29.436 -3.480 -18.225 1.00 79.50 93 VAL A N 1
ATOM 749 C CA . VAL A 1 93 ? 30.050 -4.280 -19.298 1.00 79.50 93 VAL A CA 1
ATOM 750 C C . VAL A 1 93 ? 30.876 -3.402 -20.246 1.00 79.50 93 VAL A C 1
ATOM 752 O O . VAL A 1 93 ? 31.997 -3.774 -20.579 1.00 79.50 93 VAL A O 1
ATOM 755 N N . TYR A 1 94 ? 30.379 -2.220 -20.632 1.00 74.69 94 TYR A N 1
ATOM 756 C CA . TYR A 1 94 ? 31.130 -1.267 -21.468 1.00 74.69 94 TYR A CA 1
ATOM 757 C C . TYR A 1 94 ? 32.245 -0.524 -20.716 1.00 74.69 94 TYR A C 1
ATOM 759 O O . TYR A 1 94 ? 33.176 -0.027 -21.341 1.00 74.69 94 TYR A O 1
ATOM 767 N N . GLY A 1 95 ? 32.165 -0.441 -19.387 1.00 71.25 95 GLY A N 1
ATOM 768 C CA . GLY A 1 95 ? 33.195 0.135 -18.522 1.00 71.25 95 GLY A CA 1
ATOM 769 C C . GLY A 1 95 ? 34.345 -0.827 -18.213 1.00 71.25 95 GLY A C 1
ATOM 770 O O . GLY A 1 95 ? 35.371 -0.404 -17.681 1.00 71.25 95 GLY A O 1
ATOM 771 N N . MET A 1 96 ? 34.202 -2.113 -18.543 1.00 74.94 96 MET A N 1
ATOM 772 C CA . MET A 1 96 ? 35.302 -3.071 -18.486 1.00 74.94 96 MET A CA 1
ATOM 773 C C . MET A 1 96 ? 36.232 -2.845 -19.688 1.00 74.94 96 MET A C 1
ATOM 775 O O . MET A 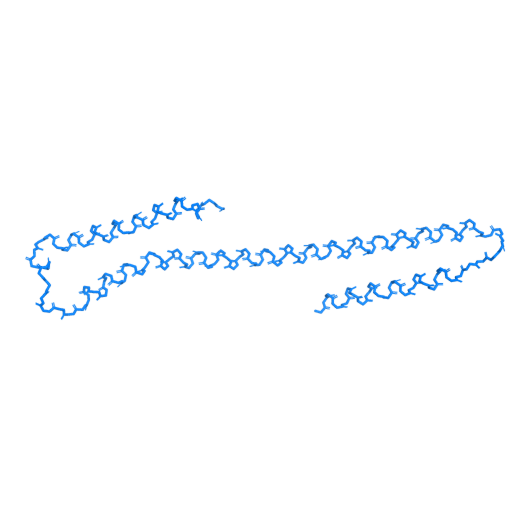1 96 ? 35.788 -2.900 -20.832 1.00 74.94 96 MET A O 1
ATOM 779 N N . ASN A 1 97 ? 37.527 -2.616 -19.428 1.00 60.78 97 ASN A N 1
ATOM 780 C CA . ASN A 1 97 ? 38.585 -2.465 -20.442 1.00 60.78 97 ASN A CA 1
ATOM 781 C C . ASN A 1 97 ? 38.847 -3.788 -21.194 1.00 60.78 97 ASN A C 1
ATOM 783 O O . ASN A 1 97 ? 39.896 -4.411 -21.038 1.00 60.78 97 ASN A O 1
ATOM 787 N N . PHE A 1 98 ? 37.889 -4.261 -21.989 1.00 61.50 98 PHE A N 1
ATOM 788 C CA . PHE A 1 98 ? 38.120 -5.365 -22.914 1.00 61.50 98 PHE A CA 1
ATOM 789 C C . PHE A 1 98 ? 38.831 -4.839 -24.169 1.00 61.50 98 PHE A C 1
ATOM 791 O O . PHE A 1 98 ? 38.245 -4.099 -24.955 1.00 61.50 98 PHE A O 1
ATOM 798 N N . ASP A 1 99 ? 40.072 -5.284 -24.390 1.00 56.69 99 ASP A N 1
ATOM 799 C CA . ASP A 1 99 ? 40.899 -4.993 -25.582 1.00 56.69 99 ASP A CA 1
ATOM 800 C C . ASP A 1 99 ? 40.255 -5.439 -26.916 1.00 56.69 99 ASP A C 1
ATOM 802 O O . ASP A 1 99 ? 40.657 -5.017 -28.000 1.00 56.69 99 ASP A O 1
ATOM 806 N N . TYR A 1 100 ? 39.231 -6.296 -26.857 1.00 51.53 100 TYR A N 1
ATOM 807 C CA . TYR A 1 100 ? 38.514 -6.843 -28.010 1.00 51.53 100 TYR A CA 1
ATOM 808 C C . TYR A 1 100 ? 37.007 -6.555 -27.896 1.00 51.53 100 TYR A C 1
ATOM 810 O O . TYR A 1 100 ? 36.197 -7.450 -27.671 1.00 51.53 100 TYR A O 1
ATOM 818 N N . MET A 1 101 ? 36.607 -5.290 -28.063 1.00 58.78 101 MET A N 1
ATOM 819 C CA . MET A 1 101 ? 35.208 -4.914 -28.318 1.00 58.78 101 MET A CA 1
ATOM 820 C C . MET A 1 101 ? 34.998 -4.679 -29.827 1.00 58.78 101 MET A C 1
ATOM 822 O O . MET A 1 101 ? 35.127 -3.545 -30.297 1.00 58.78 101 MET A O 1
ATOM 826 N N . PRO A 1 102 ? 34.679 -5.715 -30.631 1.00 53.47 102 PRO A N 1
ATOM 827 C CA . PRO A 1 102 ? 34.475 -5.570 -32.078 1.00 53.47 102 PRO A CA 1
ATOM 828 C C . PRO A 1 102 ? 33.337 -4.597 -32.437 1.00 53.47 102 PRO A C 1
ATOM 830 O O . PRO A 1 102 ? 33.356 -4.000 -33.513 1.00 53.47 102 PRO A O 1
ATOM 833 N N . GLU A 1 103 ? 32.390 -4.371 -31.524 1.00 54.66 103 GLU A N 1
ATOM 834 C CA . GLU A 1 103 ? 31.286 -3.417 -31.682 1.00 54.66 103 GLU A CA 1
ATOM 835 C C . GLU A 1 103 ? 31.742 -1.949 -31.631 1.00 54.66 103 GLU A C 1
ATOM 837 O O . GLU A 1 103 ? 31.177 -1.116 -32.336 1.00 54.66 103 GLU A O 1
ATOM 842 N N . LEU A 1 104 ? 32.809 -1.622 -30.889 1.00 55.44 104 LEU A N 1
ATOM 843 C CA . LEU A 1 104 ? 33.343 -0.254 -30.784 1.00 55.44 104 LEU A CA 1
ATOM 844 C C . LEU A 1 104 ? 34.091 0.190 -32.056 1.00 55.44 104 LEU A C 1
ATOM 846 O O . LEU A 1 104 ? 34.275 1.379 -32.305 1.00 55.44 104 LEU A O 1
ATOM 850 N N . ARG A 1 105 ? 34.512 -0.775 -32.884 1.00 56.06 105 ARG A N 1
ATOM 851 C CA . ARG A 1 105 ? 35.220 -0.545 -34.153 1.00 56.06 105 ARG A CA 1
ATOM 852 C C . ARG A 1 105 ? 34.283 -0.113 -35.288 1.00 56.06 105 ARG A C 1
ATOM 854 O O . ARG A 1 105 ? 34.746 0.415 -36.297 1.00 56.06 105 ARG A O 1
ATOM 861 N N . SER A 1 106 ? 32.975 -0.322 -35.129 1.00 61.28 106 SER A N 1
ATOM 862 C CA . SER A 1 106 ? 31.941 0.103 -36.073 1.00 61.28 106 SER A CA 1
ATOM 863 C C . SER A 1 106 ? 31.320 1.426 -35.626 1.00 61.28 106 SER A C 1
ATOM 865 O O . SER A 1 106 ? 30.897 1.559 -34.479 1.00 61.28 106 SER A O 1
ATOM 867 N N . ARG A 1 107 ? 31.168 2.395 -36.544 1.00 61.84 107 ARG A N 1
ATOM 868 C CA . ARG A 1 107 ? 30.480 3.684 -36.287 1.00 61.84 107 ARG A CA 1
ATOM 869 C C . ARG A 1 107 ? 29.060 3.528 -35.715 1.00 61.84 107 ARG A C 1
ATOM 871 O O . ARG A 1 107 ? 28.531 4.480 -35.152 1.00 61.84 107 ARG A O 1
ATOM 878 N N . TRP A 1 108 ? 28.453 2.349 -35.858 1.00 66.81 108 TRP A N 1
ATOM 879 C CA . TRP A 1 108 ? 27.088 2.051 -35.424 1.00 66.81 108 TRP A CA 1
ATOM 880 C C . TRP A 1 108 ? 26.985 1.293 -34.095 1.00 66.81 108 TRP A C 1
ATOM 882 O O . TRP A 1 108 ? 25.874 1.152 -33.589 1.00 66.81 108 TRP A O 1
ATOM 892 N N . GLY A 1 109 ? 28.094 0.847 -33.495 1.00 71.62 109 GLY A N 1
ATOM 893 C CA . GLY A 1 109 ? 28.051 0.101 -32.231 1.00 71.62 109 GLY A CA 1
ATOM 894 C C . GLY A 1 109 ? 27.495 0.933 -31.079 1.00 71.62 109 GLY A C 1
ATOM 895 O O . GLY A 1 109 ? 26.528 0.539 -30.439 1.00 71.62 109 GLY A O 1
ATOM 896 N N . TYR A 1 110 ? 28.027 2.141 -30.880 1.00 73.56 110 TYR A N 1
ATOM 897 C CA . TYR A 1 110 ? 27.570 3.040 -29.816 1.00 73.56 110 TYR A CA 1
ATOM 898 C C . TYR A 1 110 ? 26.081 3.448 -29.952 1.00 73.56 110 TYR A C 1
ATOM 900 O O . TYR A 1 110 ? 25.334 3.303 -28.981 1.00 73.56 110 TYR A O 1
ATOM 908 N N . PRO A 1 111 ? 25.585 3.854 -31.144 1.00 80.06 111 PRO A N 1
ATOM 909 C CA . PRO A 1 111 ? 24.148 4.038 -31.369 1.00 80.06 111 PRO A CA 1
ATOM 910 C C . PRO A 1 111 ? 23.312 2.769 -31.148 1.00 80.06 111 PRO A C 1
ATOM 912 O O . PRO A 1 111 ? 22.223 2.851 -30.585 1.00 80.06 111 PRO A O 1
ATOM 915 N N . GLY A 1 112 ? 23.800 1.597 -31.569 1.00 82.25 112 GLY A N 1
ATOM 916 C CA . GLY A 1 112 ? 23.095 0.322 -31.411 1.00 82.25 112 GLY A CA 1
ATOM 917 C C . GLY A 1 112 ? 22.876 -0.054 -29.946 1.00 82.25 112 GLY A C 1
ATOM 918 O O . GLY A 1 112 ? 21.785 -0.482 -29.575 1.00 82.25 112 GLY A O 1
ATOM 919 N N . VAL A 1 113 ? 23.870 0.194 -29.096 1.00 81.81 113 VAL A N 1
ATOM 920 C CA . VAL A 1 113 ? 23.790 -0.032 -27.645 1.00 81.81 113 VAL A CA 1
ATOM 921 C C . VAL A 1 113 ? 22.798 0.916 -26.992 1.00 81.81 113 VAL A C 1
ATOM 923 O O . VAL A 1 113 ? 21.977 0.481 -26.189 1.00 81.81 113 VAL A O 1
ATOM 926 N N . LEU A 1 114 ? 22.809 2.194 -27.376 1.00 81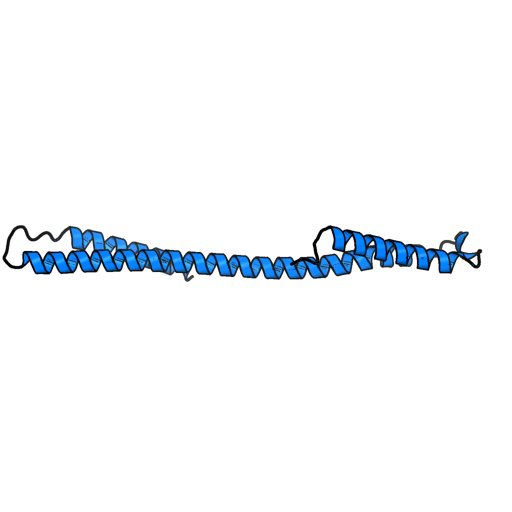.50 114 LEU A N 1
ATOM 927 C CA . LEU A 1 114 ? 21.823 3.168 -26.905 1.00 81.50 114 LEU A CA 1
ATOM 928 C C . LEU A 1 114 ? 20.394 2.759 -27.286 1.00 81.50 114 LEU A C 1
ATOM 930 O O . LEU A 1 114 ? 19.487 2.836 -26.455 1.00 81.50 114 LEU A O 1
ATOM 934 N N . VAL A 1 115 ? 20.192 2.271 -28.514 1.00 88.00 115 VAL A N 1
ATOM 935 C CA . VAL A 1 115 ? 18.897 1.741 -28.964 1.00 88.00 115 VAL A CA 1
ATOM 936 C C . VAL A 1 115 ? 18.514 0.484 -28.181 1.00 88.00 115 VAL A C 1
ATOM 938 O O . VAL A 1 115 ? 17.365 0.369 -27.763 1.00 88.00 115 VAL A O 1
ATOM 941 N N . ALA A 1 116 ? 19.452 -0.429 -27.922 1.00 85.56 116 ALA A N 1
ATOM 942 C CA . ALA A 1 116 ? 19.207 -1.630 -27.125 1.00 85.56 116 ALA A CA 1
ATOM 943 C C . ALA A 1 116 ? 18.836 -1.293 -25.670 1.00 85.56 116 ALA A C 1
ATOM 945 O O . ALA A 1 116 ? 17.861 -1.833 -25.147 1.00 85.56 116 ALA A O 1
ATOM 946 N N . MET A 1 117 ? 19.543 -0.350 -25.037 1.00 86.69 117 MET A N 1
ATOM 947 C CA . MET A 1 117 ? 19.214 0.169 -23.704 1.00 86.69 117 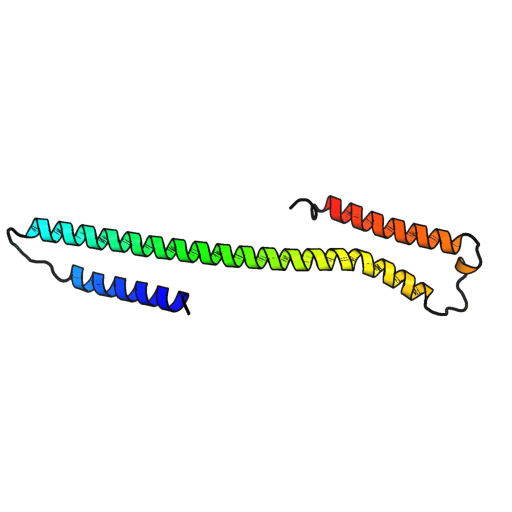MET A CA 1
ATOM 948 C C . MET A 1 117 ? 17.801 0.756 -23.690 1.00 86.69 117 MET A C 1
ATOM 950 O O . MET A 1 117 ? 16.981 0.355 -22.865 1.00 86.69 117 MET A O 1
ATOM 954 N N . GLY A 1 118 ? 17.482 1.630 -24.652 1.00 89.00 118 GLY A N 1
ATOM 955 C CA . GLY A 1 118 ? 16.149 2.219 -24.792 1.00 89.00 118 GLY A CA 1
ATOM 956 C C . GLY A 1 118 ? 15.052 1.176 -25.023 1.00 89.00 118 GLY A C 1
ATOM 957 O O . GLY A 1 118 ? 13.983 1.262 -24.417 1.00 89.00 118 GLY A O 1
ATOM 958 N N . ALA A 1 119 ? 15.318 0.153 -25.838 1.00 91.81 119 ALA A N 1
ATOM 959 C CA . ALA A 1 119 ? 14.387 -0.938 -26.106 1.00 91.81 119 ALA A CA 1
ATOM 960 C C . ALA A 1 119 ? 14.115 -1.786 -24.854 1.00 91.81 119 ALA A C 1
ATOM 962 O O . ALA A 1 119 ? 12.961 -2.115 -24.585 1.00 91.81 119 ALA A O 1
ATOM 963 N N . ILE A 1 120 ? 15.142 -2.092 -24.054 1.00 89.44 120 ILE A N 1
ATOM 964 C CA . ILE A 1 120 ? 14.995 -2.824 -22.786 1.00 89.44 120 ILE A CA 1
ATOM 965 C C . ILE A 1 120 ? 14.186 -1.994 -21.784 1.00 89.44 120 ILE A C 1
ATOM 967 O O . ILE A 1 120 ? 13.228 -2.503 -21.199 1.00 89.44 120 ILE A O 1
ATOM 971 N N . THR A 1 121 ? 14.499 -0.705 -21.625 1.00 88.12 121 THR A N 1
ATOM 972 C CA . THR A 1 121 ? 13.729 0.211 -20.768 1.00 88.12 121 THR A CA 1
ATOM 973 C C . THR A 1 121 ? 12.265 0.281 -21.203 1.00 88.12 121 THR A C 1
ATOM 975 O O . THR A 1 121 ? 11.365 0.168 -20.368 1.00 88.12 121 THR A O 1
ATOM 978 N N . ALA A 1 122 ? 12.005 0.410 -22.506 1.00 89.88 122 ALA A N 1
ATOM 979 C CA . ALA A 1 122 ? 10.654 0.449 -23.056 1.00 89.88 122 ALA A CA 1
ATOM 980 C C . ALA A 1 122 ? 9.909 -0.881 -22.856 1.00 89.88 122 ALA A C 1
ATOM 982 O O . ALA A 1 122 ? 8.734 -0.877 -22.486 1.00 89.88 122 ALA A O 1
ATOM 983 N N . ALA A 1 123 ? 10.581 -2.020 -23.038 1.00 90.44 123 ALA A N 1
ATOM 984 C CA . ALA A 1 123 ? 10.009 -3.342 -22.803 1.00 90.44 123 ALA A CA 1
ATOM 985 C C . ALA A 1 123 ? 9.606 -3.531 -21.333 1.00 90.44 123 ALA A C 1
ATOM 987 O O . ALA A 1 123 ? 8.487 -3.968 -21.056 1.00 90.44 123 ALA A O 1
ATOM 988 N N . ILE A 1 124 ? 10.472 -3.133 -20.395 1.00 87.31 124 ILE A N 1
ATOM 989 C CA . ILE A 1 124 ? 10.185 -3.161 -18.954 1.00 87.31 124 ILE A CA 1
ATOM 990 C C . ILE A 1 124 ? 9.005 -2.243 -18.633 1.00 87.31 124 ILE A C 1
ATOM 992 O O . ILE A 1 124 ? 8.071 -2.671 -17.957 1.00 87.31 124 ILE A O 1
ATOM 996 N N . TYR A 1 125 ? 8.985 -1.022 -19.176 1.00 85.94 125 TYR A N 1
ATOM 997 C CA . TYR A 1 125 ? 7.881 -0.079 -18.990 1.00 85.94 125 TYR A CA 1
ATOM 998 C C . TYR A 1 125 ? 6.539 -0.640 -19.490 1.00 85.94 125 TYR A C 1
ATOM 1000 O O . TYR A 1 125 ? 5.534 -0.600 -18.775 1.00 85.94 125 TYR A O 1
ATOM 1008 N N . ILE A 1 126 ? 6.509 -1.219 -20.696 1.00 88.25 126 ILE A N 1
ATOM 1009 C CA . ILE A 1 126 ? 5.304 -1.832 -21.274 1.00 88.25 126 ILE A CA 1
ATOM 1010 C C . ILE A 1 126 ? 4.855 -3.031 -20.438 1.00 88.25 126 ILE A C 1
ATOM 1012 O O . ILE A 1 126 ? 3.661 -3.183 -20.176 1.00 88.25 126 ILE A O 1
ATOM 1016 N N . TRP A 1 127 ? 5.786 -3.874 -19.998 1.00 86.56 127 TRP A N 1
ATOM 1017 C CA . TRP A 1 127 ? 5.479 -5.023 -19.154 1.00 86.56 127 TRP A CA 1
ATOM 1018 C C . TRP A 1 127 ? 4.891 -4.593 -17.805 1.00 86.56 127 TRP A C 1
ATOM 1020 O O . TRP A 1 127 ? 3.865 -5.129 -17.383 1.00 86.56 127 TRP A O 1
ATOM 1030 N N . PHE A 1 128 ? 5.458 -3.560 -17.177 1.00 84.12 128 PHE A N 1
ATOM 1031 C CA . PHE A 1 128 ? 4.958 -2.985 -15.927 1.00 84.12 128 PHE A CA 1
ATOM 1032 C C . PHE A 1 128 ? 3.559 -2.378 -16.095 1.00 84.12 128 PHE A C 1
ATOM 1034 O O . PHE A 1 128 ? 2.673 -2.581 -15.260 1.00 84.12 128 PHE A O 1
ATOM 1041 N N . ARG A 1 129 ? 3.325 -1.693 -17.224 1.00 82.06 129 ARG A N 1
ATOM 1042 C CA . ARG A 1 129 ? 2.014 -1.152 -17.603 1.00 82.06 129 ARG A CA 1
ATOM 1043 C C . ARG A 1 129 ? 0.979 -2.256 -17.810 1.00 82.06 129 ARG A C 1
ATOM 1045 O O . ARG A 1 129 ? -0.152 -2.118 -17.348 1.00 82.06 129 ARG A O 1
ATOM 1052 N N . ARG A 1 130 ? 1.352 -3.359 -18.469 1.00 81.50 130 ARG A N 1
ATOM 1053 C CA . ARG A 1 130 ? 0.471 -4.518 -18.701 1.00 81.50 130 ARG A CA 1
ATOM 1054 C C . ARG A 1 130 ? 0.144 -5.276 -17.421 1.00 81.50 130 ARG A C 1
ATOM 1056 O O . ARG A 1 130 ? -0.979 -5.740 -17.276 1.00 81.50 130 ARG A O 1
ATOM 1063 N N . ARG A 1 131 ? 1.082 -5.358 -16.476 1.00 77.56 131 ARG A N 1
ATOM 1064 C CA . ARG A 1 131 ? 0.864 -5.998 -15.169 1.00 77.56 131 ARG A CA 1
ATOM 1065 C C . ARG A 1 131 ? -0.028 -5.197 -14.219 1.00 77.56 131 ARG A C 1
ATOM 1067 O O . ARG A 1 131 ? -0.243 -5.635 -13.096 1.00 77.56 131 ARG A O 1
ATOM 1074 N N . GLY A 1 132 ? -0.544 -4.040 -14.643 1.00 67.62 132 GLY A N 1
ATOM 1075 C CA . GLY A 1 132 ? -1.474 -3.245 -13.843 1.00 67.62 132 GLY A CA 1
ATOM 1076 C C . GLY A 1 132 ? -0.822 -2.571 -12.640 1.00 67.62 132 GLY A C 1
ATOM 1077 O O . GLY A 1 132 ? -1.527 -2.065 -11.777 1.00 67.62 132 GLY A O 1
ATOM 1078 N N . TRP A 1 133 ? 0.513 -2.509 -12.571 1.00 63.72 133 TRP A N 1
ATOM 1079 C CA . TRP A 1 133 ? 1.180 -1.910 -11.414 1.00 63.72 133 TRP A CA 1
ATOM 1080 C C . TRP A 1 133 ? 0.990 -0.388 -11.310 1.00 63.72 133 TRP A C 1
ATOM 1082 O O . TRP A 1 133 ? 1.200 0.176 -10.244 1.00 63.72 133 TRP A O 1
ATOM 1092 N N . MET A 1 134 ? 0.551 0.261 -12.392 1.00 56.19 134 MET A N 1
ATOM 1093 C CA . MET A 1 134 ? 0.162 1.679 -12.430 1.00 56.19 134 MET A CA 1
ATOM 1094 C C . MET A 1 134 ? -1.363 1.900 -12.351 1.00 56.19 134 MET A C 1
ATOM 1096 O O . MET A 1 134 ? -1.822 3.020 -12.540 1.00 56.19 134 MET A O 1
ATOM 1100 N N . ARG A 1 135 ? -2.165 0.848 -12.129 1.00 45.44 135 ARG A N 1
ATOM 1101 C CA . ARG A 1 135 ? -3.600 0.960 -11.820 1.00 45.44 135 ARG A CA 1
ATOM 1102 C C . ARG A 1 135 ? -3.802 0.565 -10.360 1.00 45.44 135 ARG A C 1
ATOM 1104 O O . ARG A 1 135 ? -4.078 -0.591 -10.058 1.00 45.44 135 ARG A O 1
ATOM 1111 N N . GLY A 1 136 ? -3.574 1.522 -9.477 1.00 45.53 136 GLY A N 1
ATOM 1112 C CA . GLY A 1 136 ? -3.883 1.478 -8.053 1.00 45.53 136 GLY A CA 1
ATOM 1113 C C . GLY A 1 136 ? -4.003 2.909 -7.593 1.00 45.53 136 GLY A C 1
ATOM 1114 O O . GLY A 1 136 ? -2.982 3.608 -7.764 1.00 45.53 136 GLY A O 1
#

Secondary structure (DSSP, 8-state):
-HHHHHHHHHHHHHHHHHHHTT----S-TTHHHHHHHHHHHHHHHHHHHHHHHHHHHHHHHHHHHHHHHHHHHHHHHHHHHHHHHHHHHHHHHHHS--S--TTTTSTTHHHHHHHHHHHHHHHHHHHHHHTTTT--

Sequence (136 aa):
MAKRQLTLTKRLLWRTLEVVHRIIPTAGRALPLFRDVQENVESYHFYADELLDDANTLLNVQLSLASHRSGEVMRVLTLFSAFFLPLTFIVGVYGMNFDYMPELRSRWGYPGVLVAMGAITAAIYIWFRRRGWMRG

pLDDT: mean 74.23, std 12.83, range [45.44, 91.81]